Protein AF-A0AAV3EW32-F1 (afdb_monomer_lite)

Radius of gyration: 26.74 Å; chains: 1; bounding box: 58×25×80 Å

Structure (mmCIF, N/CA/C/O backbone):
data_AF-A0AAV3EW32-F1
#
_entry.id   AF-A0AAV3EW32-F1
#
loop_
_atom_site.group_PDB
_atom_site.id
_atom_site.type_symbol
_atom_site.label_atom_id
_atom_site.label_alt_id
_atom_site.label_comp_id
_atom_site.label_asym_id
_atom_site.label_entity_id
_atom_site.label_seq_id
_atom_site.pdbx_PDB_ins_code
_atom_site.Cartn_x
_atom_site.Cartn_y
_atom_site.Cartn_z
_atom_site.occupancy
_atom_site.B_iso_or_equiv
_atom_site.auth_seq_id
_atom_site.auth_comp_id
_atom_site.auth_asym_id
_atom_site.auth_atom_id
_atom_site.pdbx_PDB_model_num
ATOM 1 N N . MET A 1 1 ? -24.127 8.388 32.831 1.00 49.28 1 MET A N 1
ATOM 2 C CA . MET A 1 1 ? -22.687 8.076 32.992 1.00 49.28 1 MET A CA 1
ATOM 3 C C . MET A 1 1 ? -21.907 8.677 31.825 1.00 49.28 1 MET A C 1
ATOM 5 O O . MET A 1 1 ? -22.521 9.116 30.864 1.00 49.28 1 MET A O 1
ATOM 9 N N . THR A 1 2 ? -20.581 8.787 31.920 1.00 52.53 2 THR A N 1
ATOM 10 C CA . THR A 1 2 ? -19.734 9.462 30.917 1.00 52.53 2 THR A CA 1
ATOM 11 C C . THR A 1 2 ? -19.322 8.497 29.805 1.00 52.53 2 THR A C 1
ATOM 13 O O . THR A 1 2 ? -18.798 7.426 30.109 1.00 52.53 2 THR A O 1
ATOM 16 N N . THR A 1 3 ? -19.504 8.885 28.540 1.00 56.06 3 THR A N 1
ATOM 17 C CA . THR A 1 3 ? -18.945 8.184 27.371 1.00 56.06 3 THR A CA 1
ATOM 18 C C . THR A 1 3 ? -17.429 8.059 27.508 1.00 56.06 3 THR A C 1
ATOM 20 O O . THR A 1 3 ? -16.761 9.030 27.874 1.00 56.06 3 THR A O 1
ATOM 23 N N . LYS A 1 4 ? -16.879 6.877 27.214 1.00 70.25 4 LYS A N 1
ATOM 24 C CA . LYS A 1 4 ? -15.432 6.620 27.266 1.00 70.25 4 LYS A CA 1
ATOM 25 C C . LYS A 1 4 ? -14.925 6.136 25.916 1.00 70.25 4 LYS A C 1
ATOM 27 O O . LYS A 1 4 ? -15.604 5.379 25.229 1.00 70.25 4 LYS A O 1
ATOM 32 N N . ILE A 1 5 ? -13.722 6.574 25.564 1.00 71.06 5 ILE A N 1
ATOM 33 C CA . ILE A 1 5 ? -12.958 6.039 24.438 1.00 71.06 5 ILE A CA 1
ATOM 34 C C . ILE A 1 5 ? -11.946 5.068 25.034 1.00 71.06 5 ILE A C 1
ATOM 36 O O . ILE A 1 5 ? -11.215 5.437 25.953 1.00 71.06 5 ILE A O 1
ATOM 40 N N . LEU A 1 6 ? -11.950 3.831 24.552 1.00 74.75 6 LEU A N 1
ATOM 41 C CA . LEU A 1 6 ? -11.100 2.749 25.035 1.00 74.75 6 LEU A CA 1
ATOM 42 C C . LEU A 1 6 ? -10.378 2.109 23.854 1.00 74.75 6 LEU A C 1
ATOM 44 O O . LEU A 1 6 ? -10.928 2.035 22.756 1.00 74.75 6 LEU A O 1
ATOM 48 N N . GLU A 1 7 ? -9.158 1.636 24.077 1.00 76.75 7 GLU A N 1
ATOM 49 C CA . GLU A 1 7 ? -8.480 0.788 23.099 1.00 76.75 7 GLU A CA 1
ATOM 50 C C . GLU A 1 7 ? -9.227 -0.539 22.957 1.00 76.75 7 GLU A C 1
ATOM 52 O O . GLU A 1 7 ? -9.723 -1.108 23.934 1.00 76.75 7 GLU A O 1
ATOM 57 N N . ALA A 1 8 ? -9.340 -1.012 21.719 1.00 75.12 8 ALA A N 1
ATOM 58 C CA . ALA A 1 8 ? -10.073 -2.223 21.406 1.00 75.12 8 ALA A CA 1
ATOM 59 C C . ALA A 1 8 ? -9.448 -2.964 20.224 1.00 75.12 8 ALA A C 1
ATOM 61 O O . ALA A 1 8 ? -8.803 -2.375 19.354 1.00 75.12 8 ALA A O 1
ATOM 62 N N . SER A 1 9 ? -9.679 -4.269 20.159 1.00 75.12 9 SER A N 1
ATOM 63 C CA . SER A 1 9 ? -9.259 -5.091 19.023 1.00 75.12 9 SER A CA 1
ATOM 64 C C . SER A 1 9 ? -10.380 -6.007 18.566 1.00 75.12 9 SER A C 1
ATOM 66 O O . SER A 1 9 ? -11.161 -6.468 19.387 1.00 75.12 9 SER A O 1
ATOM 68 N N . ILE A 1 10 ? -10.480 -6.271 17.270 1.00 74.00 10 ILE A N 1
ATOM 69 C CA . ILE A 1 10 ? -11.305 -7.353 16.743 1.00 74.00 10 ILE A CA 1
ATOM 70 C C . ILE A 1 10 ? -10.402 -8.570 16.559 1.00 74.00 10 ILE A C 1
ATOM 72 O O . ILE A 1 10 ? -9.337 -8.448 15.961 1.00 74.00 10 ILE A O 1
ATOM 76 N N . LYS A 1 11 ? -10.824 -9.725 17.079 1.00 71.75 11 LYS A N 1
ATOM 77 C CA . L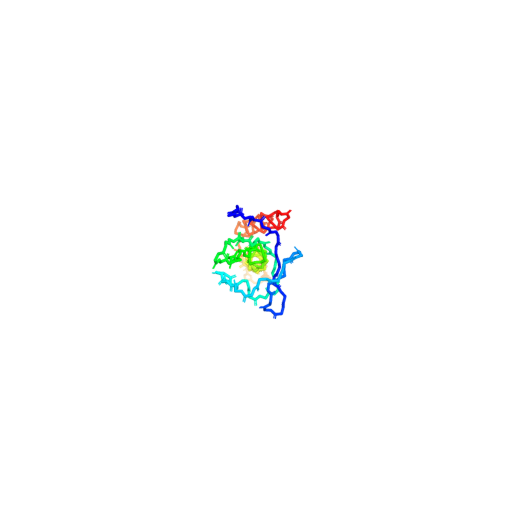YS A 1 11 ? -10.229 -11.037 16.793 1.00 71.75 11 LYS A CA 1
ATOM 78 C C . LYS A 1 11 ? -11.318 -12.069 16.561 1.00 71.75 11 LYS A C 1
ATOM 80 O O . LYS A 1 11 ? -12.274 -12.111 17.335 1.00 71.75 11 LYS A O 1
ATOM 85 N N . ASP A 1 12 ? -11.201 -12.875 15.509 1.00 70.75 12 ASP A N 1
ATOM 86 C CA . ASP A 1 12 ? -12.199 -13.904 15.160 1.00 70.75 12 ASP A CA 1
ATOM 87 C C . ASP A 1 12 ? -13.642 -13.343 15.081 1.00 70.75 12 ASP A C 1
ATOM 89 O O . ASP A 1 12 ? -14.615 -13.979 15.497 1.00 70.75 12 ASP A O 1
ATOM 93 N N . GLY A 1 13 ? -13.787 -12.097 14.612 1.00 66.38 13 GLY A N 1
ATOM 94 C CA . GLY A 1 13 ? -15.074 -11.396 14.520 1.00 66.38 13 GLY A CA 1
ATOM 95 C C . GLY A 1 13 ? -15.654 -10.900 15.853 1.00 66.38 13 GLY A C 1
ATOM 96 O O . GLY A 1 13 ? -16.796 -10.444 15.883 1.00 66.38 13 GLY A O 1
ATOM 97 N N . LYS A 1 14 ? -14.895 -10.964 16.955 1.00 71.50 14 LYS A N 1
ATOM 98 C CA . LYS A 1 14 ? -15.307 -10.482 18.282 1.00 71.50 14 LYS A CA 1
ATOM 99 C C . LYS A 1 14 ? -14.504 -9.260 18.701 1.00 71.50 14 LYS A C 1
ATOM 101 O O . LYS A 1 14 ? -13.282 -9.254 18.581 1.00 71.50 14 LYS A O 1
ATOM 106 N N . LEU A 1 15 ? -15.186 -8.251 19.242 1.00 73.00 15 LEU A N 1
ATOM 107 C CA . LEU A 1 15 ? -14.543 -7.086 19.844 1.00 73.00 15 LEU A CA 1
ATOM 108 C C . LEU A 1 15 ? -14.022 -7.436 21.246 1.00 73.00 15 LEU A C 1
ATOM 110 O O . LEU A 1 15 ? -14.774 -7.897 22.100 1.00 73.00 15 LEU A O 1
ATOM 114 N N . LEU A 1 16 ? -12.741 -7.183 21.478 1.00 74.38 16 LEU A N 1
ATOM 115 C CA . LEU A 1 16 ? -12.036 -7.348 22.738 1.00 74.38 16 LEU A CA 1
ATOM 116 C C . LEU A 1 16 ? -11.692 -5.964 23.290 1.00 74.38 16 LEU A C 1
ATOM 118 O O . LEU A 1 16 ? -10.953 -5.204 22.658 1.00 74.38 16 LEU A O 1
ATOM 122 N N . ILE A 1 17 ? -12.218 -5.662 24.474 1.00 73.94 17 ILE A N 1
ATOM 123 C CA . ILE A 1 17 ? -11.921 -4.459 25.254 1.00 73.94 17 ILE A CA 1
ATOM 124 C C . ILE A 1 17 ? -11.446 -4.927 26.628 1.00 73.94 17 ILE A C 1
ATOM 126 O O . ILE A 1 17 ? -12.030 -5.838 27.218 1.00 73.94 17 ILE A O 1
ATOM 130 N N . GLU A 1 18 ? -10.380 -4.332 27.153 1.00 72.88 18 GLU A N 1
ATOM 131 C CA . GLU A 1 18 ? -9.836 -4.742 28.446 1.00 72.88 18 GLU A CA 1
ATOM 132 C C . GLU A 1 18 ? -10.868 -4.529 29.573 1.00 72.88 18 GLU A C 1
ATOM 134 O O . GLU A 1 18 ? -11.335 -3.416 29.818 1.00 72.88 18 GLU A O 1
ATOM 139 N N . GLY A 1 19 ? -11.255 -5.618 30.247 1.00 65.62 19 GLY A N 1
ATOM 140 C CA . GLY A 1 19 ? -12.180 -5.589 31.387 1.00 65.62 19 GLY A CA 1
ATOM 141 C C . GLY A 1 19 ? -13.664 -5.391 31.050 1.00 65.62 19 GLY A C 1
ATOM 142 O O . GLY A 1 19 ? -14.460 -5.238 31.977 1.00 65.62 19 GLY A O 1
ATOM 143 N N . LEU A 1 20 ? -14.058 -5.408 29.769 1.00 66.19 20 LEU A N 1
ATOM 144 C CA . LEU A 1 20 ? -15.450 -5.233 29.335 1.00 66.19 20 LEU A CA 1
ATOM 145 C C . LEU A 1 20 ? -15.846 -6.275 28.281 1.00 66.19 20 LEU A C 1
ATOM 147 O O . LEU A 1 20 ? -15.142 -6.466 27.296 1.00 66.19 20 LEU A O 1
ATOM 151 N N . ASN A 1 21 ? -17.018 -6.891 28.465 1.00 64.75 21 ASN A N 1
ATOM 152 C CA . ASN A 1 21 ? -17.675 -7.737 27.465 1.00 64.75 21 ASN A CA 1
ATOM 153 C C . ASN A 1 21 ? -18.934 -7.014 26.968 1.00 64.75 21 ASN A C 1
ATOM 155 O O . ASN A 1 21 ? -19.977 -7.120 27.611 1.00 64.75 21 ASN A O 1
ATOM 159 N N . PR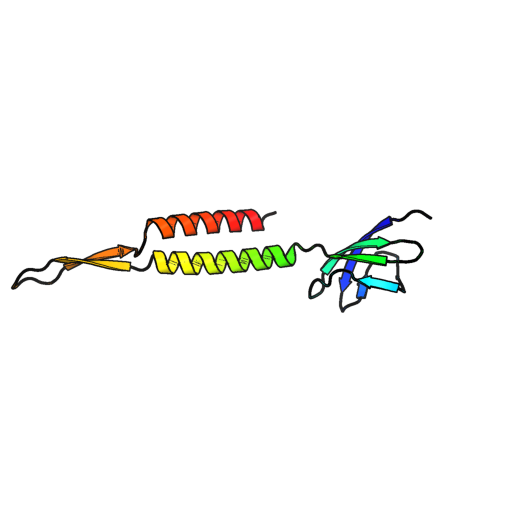O A 1 22 ? -18.846 -6.218 25.892 1.00 62.69 22 PRO A N 1
ATOM 160 C CA . PRO A 1 22 ? -20.024 -5.582 25.320 1.00 62.69 22 PRO A CA 1
ATOM 161 C C . PRO A 1 22 ? -20.937 -6.624 24.657 1.00 62.69 22 PRO A C 1
ATOM 163 O O . PRO A 1 22 ? -20.512 -7.312 23.731 1.00 62.69 22 PRO A O 1
ATOM 166 N N . ASP A 1 23 ? -22.191 -6.704 25.108 1.00 56.12 23 ASP A N 1
ATOM 167 C CA . ASP A 1 23 ? -23.206 -7.609 24.54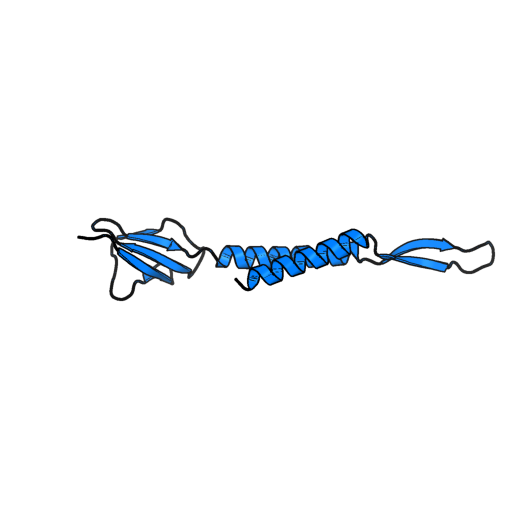4 1.00 56.12 23 ASP A CA 1
ATOM 168 C C . ASP A 1 23 ? -23.776 -7.100 23.199 1.00 56.12 23 ASP A C 1
ATOM 170 O O . ASP A 1 23 ? -24.181 -7.906 22.366 1.00 56.12 23 ASP A O 1
ATOM 174 N N . ASP A 1 24 ? -23.744 -5.779 22.955 1.00 58.75 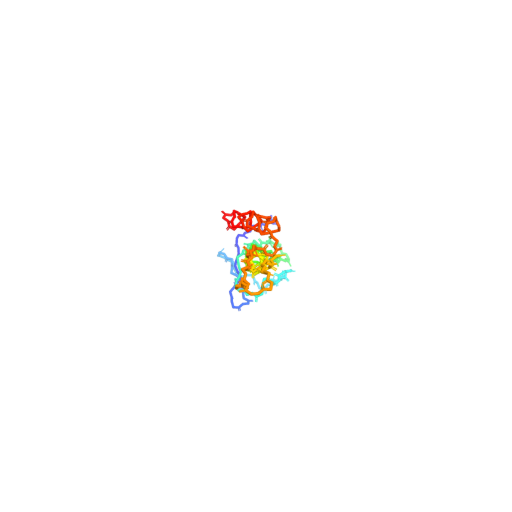24 ASP A N 1
ATOM 175 C CA . ASP A 1 24 ? -24.237 -5.119 21.732 1.00 58.75 24 ASP A CA 1
ATOM 176 C C . ASP A 1 24 ? -23.165 -4.183 21.133 1.00 58.75 24 ASP A C 1
ATOM 178 O O . ASP A 1 24 ? -22.990 -3.026 21.536 1.00 58.75 24 ASP A O 1
ATOM 182 N N . VAL A 1 25 ? -22.416 -4.689 20.146 1.00 58.12 25 VAL A N 1
ATOM 183 C CA . VAL A 1 25 ? -21.383 -3.931 19.421 1.00 58.12 25 VAL A CA 1
ATOM 184 C C . VAL A 1 25 ? -21.857 -3.618 18.010 1.00 58.12 25 VAL A C 1
ATOM 186 O O . VAL A 1 25 ? -22.042 -4.512 17.185 1.00 58.12 25 VAL A O 1
ATOM 189 N N . LYS A 1 26 ? -21.964 -2.328 17.689 1.00 58.06 26 LYS A N 1
ATOM 190 C CA . LYS A 1 26 ? -22.183 -1.863 16.322 1.00 58.06 26 LYS A CA 1
ATOM 191 C C . LYS A 1 26 ? -20.836 -1.558 15.668 1.00 58.06 26 LYS A C 1
ATOM 193 O O . LYS A 1 26 ? -20.220 -0.519 15.904 1.00 58.06 26 LYS A O 1
ATOM 198 N N . ILE A 1 27 ? -20.371 -2.482 14.834 1.00 57.78 27 ILE A N 1
ATOM 199 C CA . ILE A 1 27 ? -19.142 -2.321 14.049 1.00 57.78 27 ILE A CA 1
ATOM 200 C C . ILE A 1 27 ? -19.462 -1.409 12.855 1.00 57.78 27 ILE A C 1
ATOM 202 O O . ILE A 1 27 ? -20.254 -1.779 11.993 1.00 57.78 27 ILE A O 1
ATOM 206 N N . LEU A 1 28 ? -18.894 -0.197 12.822 1.00 53.62 28 LEU A N 1
ATOM 207 C CA . LEU A 1 28 ? -19.146 0.774 11.742 1.00 53.62 28 LEU A CA 1
ATOM 208 C C . LEU A 1 28 ? -18.178 0.639 10.564 1.00 53.62 28 LEU A C 1
ATOM 210 O O . LEU A 1 28 ? -18.473 1.124 9.475 1.00 53.62 28 LEU A O 1
ATOM 214 N N . CYS A 1 29 ? -17.037 -0.011 10.772 1.00 49.22 29 CYS A N 1
ATOM 215 C CA . CYS A 1 29 ? -16.060 -0.271 9.730 1.00 49.22 29 CYS A CA 1
ATOM 216 C C . CYS A 1 29 ? -15.406 -1.624 10.010 1.00 49.22 29 CYS A C 1
ATOM 218 O O . CYS A 1 29 ? -14.773 -1.810 11.050 1.00 49.22 29 CYS A O 1
ATOM 220 N N . THR A 1 30 ? -15.616 -2.584 9.113 1.00 50.00 30 THR A N 1
ATOM 221 C CA . THR A 1 30 ? -14.868 -3.838 9.092 1.00 50.00 30 THR A CA 1
ATOM 222 C C . THR A 1 30 ? -13.523 -3.545 8.442 1.00 50.00 30 THR A C 1
ATOM 224 O O . THR A 1 30 ? -13.446 -3.455 7.219 1.00 50.00 30 THR A O 1
ATOM 227 N N . GLY A 1 31 ? -12.464 -3.403 9.241 1.00 49.47 31 GLY A N 1
ATOM 228 C CA . GLY A 1 31 ? -11.172 -3.878 8.751 1.00 49.47 31 GLY A CA 1
ATOM 229 C C . GLY A 1 31 ? -11.364 -5.356 8.399 1.00 49.47 31 GLY A C 1
ATOM 230 O O . GLY A 1 31 ? -12.015 -6.072 9.159 1.00 49.47 31 GLY A O 1
ATOM 231 N N . GLU A 1 32 ? -10.929 -5.788 7.217 1.00 46.28 32 GLU A N 1
ATOM 232 C CA . GLU A 1 32 ? -11.277 -7.100 6.637 1.00 46.28 32 GLU A CA 1
ATOM 233 C C . GLU A 1 32 ? -10.875 -8.320 7.496 1.00 46.28 32 GLU A C 1
ATOM 235 O O . GLU A 1 32 ? -11.324 -9.433 7.225 1.00 46.28 32 GLU A O 1
ATOM 240 N N . ALA A 1 33 ? -10.073 -8.141 8.547 1.00 60.66 33 ALA A N 1
ATOM 241 C CA . ALA A 1 33 ? -9.638 -9.179 9.475 1.00 60.66 33 ALA A CA 1
ATOM 242 C C . ALA A 1 33 ? -9.147 -8.552 10.792 1.00 60.66 33 ALA A C 1
ATOM 244 O O . ALA A 1 33 ? -9.162 -7.328 10.927 1.00 60.66 33 ALA A O 1
ATOM 245 N N . ASP A 1 34 ? -8.725 -9.395 11.746 1.00 66.06 34 ASP A N 1
ATOM 246 C CA . ASP A 1 34 ? -8.157 -9.036 13.053 1.00 66.06 34 ASP A CA 1
ATOM 247 C C . ASP A 1 34 ? -7.488 -7.644 13.079 1.00 66.06 34 ASP A C 1
ATOM 249 O O . ASP A 1 34 ? -6.411 -7.445 12.515 1.00 66.06 34 ASP A O 1
ATOM 253 N N . SER A 1 35 ? -8.126 -6.670 13.735 1.00 69.94 35 SER A N 1
ATOM 254 C CA . SER A 1 35 ? -7.732 -5.256 13.680 1.00 69.94 35 SER A CA 1
ATOM 255 C C . SER A 1 35 ? -7.628 -4.637 15.069 1.00 69.94 35 SER A C 1
ATOM 257 O O . SER A 1 35 ? -8.366 -4.995 15.984 1.00 69.94 35 SER A O 1
ATOM 259 N N . THR A 1 36 ? -6.739 -3.663 15.247 1.00 73.38 36 THR A N 1
ATOM 260 C CA . THR A 1 36 ? -6.678 -2.823 16.455 1.00 73.38 36 THR A CA 1
ATOM 261 C C . THR A 1 36 ? -7.317 -1.467 16.179 1.00 73.38 36 THR A C 1
ATOM 263 O O . THR A 1 36 ? -7.441 -1.053 15.030 1.00 73.38 36 THR A O 1
ATOM 266 N N . GLY A 1 37 ? -7.806 -0.790 17.213 1.00 75.31 37 GLY A N 1
ATOM 267 C CA . GLY A 1 37 ? -8.514 0.474 17.061 1.00 75.31 37 GLY A CA 1
ATOM 268 C C . GLY A 1 37 ? -9.048 1.008 18.378 1.00 75.31 37 GLY A C 1
ATOM 269 O O . GLY A 1 37 ? -8.559 0.665 19.454 1.00 75.31 37 GLY A O 1
ATOM 270 N N . PHE A 1 38 ? -10.081 1.836 18.285 1.00 71.81 38 PHE A N 1
ATOM 271 C CA . PHE A 1 38 ? -10.728 2.436 19.442 1.00 71.81 38 PHE A CA 1
ATOM 272 C C . PHE A 1 38 ? -12.212 2.089 19.458 1.00 71.81 38 PHE A C 1
ATOM 274 O O . PHE A 1 38 ? -12.896 2.145 18.436 1.00 71.81 38 PHE A O 1
ATOM 281 N N . ALA A 1 39 ? -12.720 1.753 20.637 1.00 69.75 39 ALA A N 1
ATOM 282 C CA . ALA A 1 39 ? -14.139 1.618 20.897 1.00 69.75 39 ALA A CA 1
ATOM 283 C C . ALA A 1 39 ? -14.644 2.844 21.662 1.00 69.75 39 ALA A C 1
ATOM 285 O O . ALA A 1 39 ? -14.082 3.248 22.681 1.00 69.75 39 ALA A O 1
ATOM 286 N N . ILE A 1 40 ? -15.735 3.423 21.176 1.00 71.25 40 ILE A N 1
ATOM 287 C CA . ILE A 1 40 ? -16.513 4.427 21.893 1.00 71.25 40 ILE A CA 1
ATOM 288 C C . ILE A 1 40 ? -17.618 3.678 22.632 1.00 71.25 40 ILE A C 1
ATOM 290 O O . ILE A 1 40 ? -18.515 3.117 22.000 1.00 71.25 40 ILE A O 1
ATOM 294 N N . PHE A 1 41 ? -17.531 3.661 23.959 1.00 66.75 41 PHE A N 1
ATOM 295 C CA . PHE A 1 41 ? -18.469 2.972 24.839 1.00 66.75 41 PHE A CA 1
ATOM 296 C C . PHE A 1 41 ? -19.447 3.985 25.451 1.00 66.75 41 PHE A C 1
ATOM 298 O O . PHE A 1 41 ? -19.039 4.879 26.206 1.00 66.75 41 PHE A O 1
ATOM 305 N N . GLY A 1 42 ? -20.726 3.873 25.084 1.00 60.66 42 GLY A N 1
ATOM 306 C CA . GLY A 1 42 ? -21.851 4.649 25.615 1.00 60.66 42 GLY A CA 1
ATOM 307 C C . GLY A 1 42 ? -22.835 3.776 26.406 1.00 60.66 42 GLY A C 1
ATOM 308 O O . GLY A 1 42 ? -22.671 2.563 26.465 1.00 60.66 42 GLY A O 1
ATOM 309 N N . GLU A 1 43 ? -23.856 4.389 27.019 1.00 61.97 43 GLU A N 1
ATOM 310 C CA . GLU A 1 43 ? -24.878 3.660 27.805 1.00 61.97 43 GLU A CA 1
ATOM 311 C C . GLU A 1 43 ? -25.699 2.678 26.953 1.00 61.97 43 GLU A C 1
ATOM 313 O O . GLU A 1 43 ? -25.988 1.582 27.420 1.00 61.97 43 GLU A O 1
ATOM 318 N N . ASP A 1 44 ? -25.993 3.037 25.698 1.00 58.34 44 ASP A N 1
ATOM 319 C CA . ASP A 1 44 ? -26.888 2.266 24.819 1.00 58.34 44 ASP A CA 1
ATOM 320 C C . ASP A 1 44 ? -26.202 1.736 23.547 1.00 58.34 44 ASP A C 1
ATOM 322 O O . ASP A 1 44 ? -26.845 1.124 22.695 1.00 58.34 44 ASP A O 1
ATOM 326 N N . PHE A 1 45 ? -24.911 2.023 23.352 1.00 60.16 45 PHE A N 1
ATOM 327 C CA . PHE A 1 45 ? -24.195 1.603 22.148 1.00 60.16 45 PHE A CA 1
ATOM 328 C C . PHE A 1 45 ? -22.688 1.482 22.368 1.00 60.16 45 PHE A C 1
ATOM 330 O O . PHE A 1 45 ? -22.068 2.291 23.060 1.00 60.16 45 PHE A O 1
ATOM 337 N N . THR A 1 46 ? -22.087 0.511 21.681 1.00 64.56 46 THR A N 1
ATOM 338 C CA . THR A 1 46 ? -20.637 0.427 21.493 1.00 64.56 46 THR A CA 1
ATOM 339 C C . THR A 1 46 ? -20.318 0.578 20.012 1.00 64.56 46 THR A C 1
ATOM 341 O O . THR A 1 46 ? -20.786 -0.214 19.195 1.00 64.56 46 THR A O 1
ATOM 344 N N . THR A 1 47 ? -19.513 1.582 19.669 1.00 66.69 47 THR A N 1
ATOM 345 C CA . THR A 1 47 ? -19.047 1.829 18.298 1.00 66.69 47 THR A CA 1
ATOM 346 C C . THR A 1 47 ? -17.562 1.520 18.199 1.00 66.69 47 THR A C 1
ATOM 348 O O . THR A 1 47 ? -16.771 2.127 18.915 1.00 66.69 47 THR A O 1
ATOM 351 N N . TYR A 1 48 ? -17.172 0.631 17.287 1.00 67.69 48 TYR A N 1
ATOM 352 C CA . TYR A 1 48 ? -15.763 0.348 16.999 1.00 67.69 48 TYR A CA 1
ATOM 353 C C . TYR A 1 48 ? -15.263 1.124 15.775 1.00 67.69 48 TYR A C 1
ATOM 355 O O . TYR A 1 48 ? -15.927 1.148 14.735 1.00 67.69 48 TYR A O 1
ATOM 363 N N . ILE A 1 49 ? -14.082 1.726 15.909 1.00 65.31 49 ILE A N 1
ATOM 364 C CA . ILE A 1 49 ? -13.346 2.432 14.861 1.00 65.31 49 ILE A CA 1
ATOM 365 C C . ILE A 1 49 ? -12.009 1.712 14.682 1.00 65.31 49 ILE A C 1
ATOM 367 O O . ILE A 1 49 ? -11.152 1.761 15.567 1.00 65.31 49 ILE A O 1
ATOM 371 N N . ALA A 1 50 ? -11.841 1.036 13.545 1.00 66.31 50 ALA A N 1
ATOM 372 C CA . ALA A 1 50 ? -10.592 0.374 13.194 1.00 66.31 50 ALA A CA 1
ATOM 373 C C . ALA A 1 50 ? -9.479 1.406 12.959 1.00 66.31 50 ALA A C 1
ATOM 375 O O . ALA A 1 50 ? -9.710 2.462 12.367 1.00 66.31 50 ALA A O 1
ATOM 376 N N . ASN A 1 51 ? -8.265 1.087 13.399 1.00 65.31 51 ASN A N 1
ATOM 377 C CA . ASN A 1 51 ? -7.074 1.828 13.022 1.00 65.31 51 ASN A CA 1
ATOM 378 C C . ASN A 1 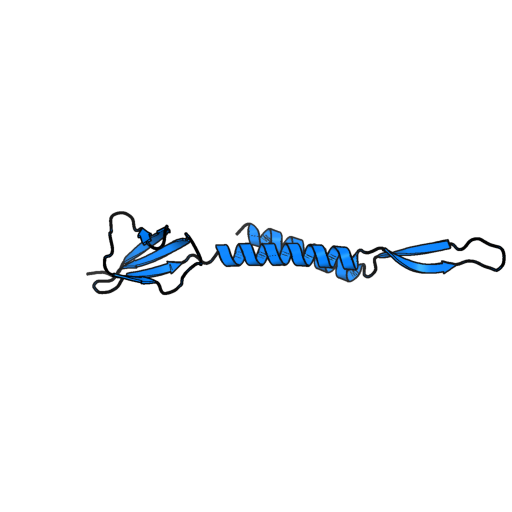51 ? -6.708 1.402 11.591 1.00 65.31 51 ASN A C 1
ATOM 380 O O . ASN A 1 51 ? -6.120 0.346 11.388 1.00 65.31 51 ASN A O 1
ATOM 384 N N . THR A 1 52 ? -7.118 2.174 10.586 1.00 58.94 52 THR A N 1
ATOM 385 C CA . THR A 1 52 ? -7.032 1.832 9.150 1.00 58.94 52 THR A CA 1
ATOM 386 C C . THR A 1 52 ? -5.624 1.954 8.537 1.00 58.94 52 THR A C 1
ATOM 388 O O . THR A 1 52 ? -5.469 1.944 7.318 1.00 58.94 52 THR A O 1
ATOM 391 N N . GLN A 1 53 ? -4.564 2.017 9.352 1.00 55.19 53 GLN A N 1
ATOM 392 C CA . GLN A 1 53 ? -3.171 1.949 8.880 1.00 55.19 53 GLN A CA 1
ATOM 393 C C . GLN A 1 53 ? -2.798 0.682 8.065 1.00 55.19 53 GLN A C 1
ATOM 395 O O . GLN A 1 53 ? -1.945 0.810 7.184 1.00 55.19 53 GLN A O 1
ATOM 400 N N . PRO A 1 54 ? -3.388 -0.517 8.277 1.00 56.06 54 PRO A N 1
ATOM 401 C CA . PRO A 1 54 ? -3.059 -1.709 7.487 1.00 56.06 54 PRO A CA 1
ATOM 402 C C . PRO A 1 54 ? -3.352 -1.540 5.992 1.00 56.06 54 PRO A C 1
ATOM 404 O O . PRO A 1 54 ? -2.492 -1.849 5.170 1.00 56.06 54 PRO A O 1
ATOM 407 N N . ASP A 1 55 ? -4.502 -0.956 5.646 1.00 60.94 55 ASP A N 1
ATOM 408 C CA . ASP A 1 55 ? -4.907 -0.722 4.254 1.00 60.94 55 ASP A CA 1
ATOM 409 C C . ASP A 1 55 ? -3.981 0.283 3.566 1.00 60.94 55 ASP A C 1
ATOM 411 O O . ASP A 1 55 ? -3.670 0.157 2.379 1.00 60.94 55 ASP A O 1
ATOM 415 N N . LEU A 1 56 ? -3.504 1.282 4.315 1.00 62.12 56 LEU A N 1
ATOM 416 C CA . LEU A 1 56 ? -2.558 2.270 3.811 1.00 62.12 56 LEU A CA 1
ATOM 417 C C . LEU A 1 56 ? -1.182 1.643 3.568 1.00 62.12 56 LEU A C 1
ATOM 419 O O . LEU A 1 56 ? -0.607 1.870 2.509 1.00 62.12 56 LEU A O 1
ATOM 423 N N . ASN A 1 57 ? -0.684 0.811 4.485 1.00 70.50 57 ASN A N 1
ATOM 424 C CA . ASN A 1 57 ? 0.583 0.100 4.305 1.00 70.50 57 ASN A CA 1
ATOM 425 C C . ASN A 1 57 ? 0.527 -0.906 3.151 1.00 70.50 57 ASN A C 1
ATOM 427 O O . ASN A 1 57 ? 1.454 -0.949 2.343 1.00 70.50 57 ASN A O 1
ATOM 431 N N . GLU A 1 58 ? -0.565 -1.660 3.012 1.00 75.75 58 GLU A N 1
ATOM 432 C CA . GLU A 1 58 ? -0.761 -2.563 1.873 1.00 75.75 58 GLU A CA 1
ATOM 433 C C . GLU A 1 58 ? -0.865 -1.781 0.553 1.00 75.75 58 GLU A C 1
ATOM 435 O O . GLU A 1 58 ? -0.292 -2.169 -0.469 1.00 75.75 58 GLU A O 1
ATOM 440 N N . THR A 1 59 ? -1.557 -0.640 0.564 1.00 65.75 59 THR A N 1
ATOM 441 C CA . THR A 1 59 ? -1.647 0.248 -0.602 1.00 65.75 59 THR A CA 1
ATOM 442 C C . THR A 1 59 ? -0.278 0.824 -0.967 1.00 65.75 59 THR A C 1
ATOM 444 O O . THR A 1 59 ? 0.094 0.800 -2.140 1.00 65.75 59 THR A O 1
ATOM 447 N N . ILE A 1 60 ? 0.506 1.278 0.015 1.00 73.38 60 ILE A N 1
ATOM 448 C CA . ILE A 1 60 ? 1.880 1.760 -0.177 1.00 73.38 60 ILE A CA 1
ATOM 449 C C . ILE A 1 60 ? 2.766 0.641 -0.740 1.00 73.38 60 ILE A C 1
ATOM 451 O O . ILE A 1 60 ? 3.488 0.871 -1.707 1.00 73.38 60 ILE A O 1
ATOM 455 N N . GLU A 1 61 ? 2.673 -0.590 -0.229 1.00 80.12 61 GLU A N 1
ATOM 456 C CA . GLU A 1 61 ? 3.419 -1.733 -0.772 1.00 80.12 61 GLU A CA 1
ATOM 457 C C . GLU A 1 61 ? 3.052 -2.032 -2.229 1.00 80.12 61 GLU A C 1
ATOM 459 O O . GLU A 1 61 ? 3.940 -2.208 -3.070 1.00 80.12 61 GLU A O 1
ATOM 464 N N . LYS A 1 62 ? 1.757 -2.032 -2.567 1.00 73.56 62 LYS A N 1
ATOM 465 C CA . LYS A 1 62 ? 1.298 -2.201 -3.955 1.00 73.56 62 LYS A CA 1
ATOM 466 C C . LYS A 1 62 ? 1.830 -1.089 -4.861 1.00 73.56 62 LYS A C 1
ATOM 468 O O . LYS A 1 62 ? 2.231 -1.375 -5.991 1.00 73.56 62 LYS A O 1
ATOM 473 N N . LEU A 1 63 ? 1.876 0.154 -4.377 1.00 69.50 63 LEU A N 1
ATOM 474 C CA . LEU A 1 63 ? 2.426 1.294 -5.113 1.00 69.50 63 LEU A CA 1
ATOM 475 C C . LEU A 1 63 ? 3.945 1.188 -5.301 1.00 69.50 63 LEU A C 1
ATOM 477 O O . LEU A 1 63 ? 4.429 1.478 -6.395 1.00 69.50 63 LEU A O 1
ATOM 481 N N . ILE A 1 64 ? 4.692 0.706 -4.303 1.00 79.12 64 ILE A N 1
ATOM 482 C CA . ILE A 1 64 ? 6.136 0.436 -4.425 1.00 79.12 64 ILE A CA 1
ATOM 483 C C . ILE A 1 64 ? 6.381 -0.622 -5.505 1.00 79.12 64 ILE A C 1
ATOM 485 O O . ILE A 1 64 ? 7.159 -0.391 -6.431 1.00 79.12 64 ILE A O 1
ATOM 489 N N . VAL A 1 65 ? 5.661 -1.749 -5.452 1.00 81.38 65 VAL A N 1
ATOM 490 C CA . VAL A 1 65 ? 5.776 -2.827 -6.452 1.00 81.38 65 VAL A CA 1
ATOM 491 C C . VAL A 1 65 ? 5.429 -2.330 -7.855 1.00 81.38 65 VAL A C 1
ATOM 493 O O . VAL A 1 65 ? 6.075 -2.708 -8.836 1.00 81.38 65 VAL A O 1
ATOM 496 N N . LEU A 1 66 ? 4.397 -1.496 -7.979 1.00 69.94 66 LEU A N 1
ATOM 497 C CA . LEU A 1 66 ? 4.004 -0.921 -9.258 1.00 69.94 66 LEU A CA 1
ATOM 498 C C . LEU A 1 66 ? 5.080 0.039 -9.793 1.00 69.94 66 LEU A C 1
ATOM 500 O O . LEU A 1 66 ? 5.424 -0.031 -10.972 1.00 69.94 66 LEU A O 1
ATOM 504 N N . THR A 1 67 ? 5.650 0.874 -8.925 1.00 70.69 67 THR A N 1
ATOM 505 C CA . THR A 1 67 ? 6.723 1.818 -9.268 1.00 70.69 67 THR A CA 1
ATOM 506 C C . THR A 1 67 ? 7.995 1.087 -9.706 1.00 70.69 67 THR A C 1
ATOM 508 O O . THR A 1 67 ? 8.595 1.461 -10.712 1.00 70.69 67 THR A O 1
ATOM 511 N N . ASP A 1 68 ? 8.348 -0.024 -9.051 1.00 79.38 68 ASP A N 1
ATOM 512 C CA . ASP A 1 68 ? 9.464 -0.887 -9.465 1.00 79.38 68 ASP A CA 1
ATOM 513 C C . ASP A 1 68 ? 9.267 -1.459 -10.872 1.00 79.38 68 ASP A C 1
ATOM 515 O O . ASP A 1 68 ? 10.186 -1.449 -11.696 1.00 79.38 68 ASP A O 1
ATOM 519 N N . LYS A 1 69 ? 8.051 -1.921 -11.187 1.00 76.00 69 LYS A N 1
ATOM 520 C CA . LYS A 1 69 ? 7.721 -2.405 -12.536 1.00 76.00 69 LYS A CA 1
ATOM 521 C C . LYS A 1 69 ? 7.833 -1.290 -13.575 1.00 76.00 69 LYS A C 1
ATOM 523 O O . LYS A 1 69 ? 8.356 -1.534 -14.660 1.00 76.00 69 LYS A O 1
ATOM 528 N N . MET A 1 70 ? 7.373 -0.079 -13.256 1.00 70.88 70 MET A N 1
ATOM 529 C CA . MET A 1 70 ? 7.473 1.071 -14.160 1.00 70.88 70 MET A CA 1
ATOM 530 C C . MET A 1 70 ? 8.929 1.507 -14.383 1.00 70.88 70 MET A C 1
ATOM 532 O O . MET A 1 70 ? 9.329 1.704 -15.530 1.00 70.88 70 MET A O 1
ATOM 536 N N . SER A 1 71 ? 9.747 1.567 -13.325 1.00 76.62 71 SER A N 1
ATOM 537 C CA . SER A 1 71 ? 11.187 1.860 -13.425 1.00 76.62 71 SER A CA 1
ATOM 538 C C . SER A 1 71 ? 11.923 0.800 -14.255 1.00 76.62 71 SER A C 1
ATOM 540 O O . SER A 1 71 ? 12.763 1.135 -15.094 1.00 76.62 71 SER A O 1
ATOM 542 N N . ALA A 1 72 ? 11.558 -0.480 -14.118 1.00 81.81 72 ALA A N 1
ATOM 543 C CA . ALA A 1 72 ? 12.119 -1.558 -14.933 1.00 81.81 72 ALA A CA 1
ATOM 544 C C . ALA A 1 72 ? 11.791 -1.409 -16.430 1.00 81.81 72 ALA A C 1
ATOM 546 O O . ALA A 1 72 ? 12.668 -1.622 -17.268 1.00 81.81 72 ALA A O 1
ATOM 547 N N . VAL A 1 73 ? 10.561 -1.008 -16.772 1.00 80.75 73 VAL A N 1
ATOM 548 C CA . VAL A 1 73 ? 10.155 -0.739 -18.163 1.00 80.75 73 VAL A CA 1
ATOM 549 C C . VAL A 1 73 ? 10.882 0.487 -18.717 1.00 80.75 73 VAL A C 1
ATOM 551 O O . VAL A 1 73 ? 11.473 0.413 -19.791 1.00 80.75 73 VAL A O 1
ATOM 554 N N . ALA A 1 74 ? 10.907 1.596 -17.975 1.00 76.75 74 ALA A N 1
ATOM 555 C CA . ALA A 1 74 ? 11.613 2.814 -18.382 1.00 76.75 74 ALA A CA 1
ATOM 556 C C . ALA A 1 74 ? 13.131 2.582 -18.528 1.00 76.75 74 ALA A C 1
ATOM 558 O O . ALA A 1 74 ? 13.785 3.132 -19.415 1.00 76.75 74 ALA A O 1
ATOM 559 N N . GLY A 1 75 ? 13.689 1.708 -17.688 1.00 82.31 75 GLY A N 1
ATOM 560 C CA . GLY A 1 75 ? 15.081 1.279 -17.716 1.00 82.31 75 GLY A CA 1
ATOM 561 C C . GLY A 1 75 ? 15.421 0.212 -18.753 1.00 82.31 75 GLY A C 1
ATOM 562 O O . GLY A 1 75 ? 16.594 -0.159 -18.838 1.00 82.31 75 GLY A O 1
ATOM 563 N N . GLN A 1 76 ? 14.451 -0.292 -19.520 1.00 88.69 76 GLN A N 1
ATOM 564 C CA . GLN A 1 76 ? 14.706 -1.298 -20.543 1.00 88.69 76 GLN A CA 1
ATOM 565 C C . GLN A 1 76 ? 15.652 -0.734 -21.606 1.00 88.69 76 GLN A C 1
ATOM 567 O O . GLN A 1 76 ? 15.421 0.341 -22.155 1.00 88.69 76 GLN A O 1
ATOM 572 N N . MET A 1 77 ? 16.725 -1.466 -21.901 1.00 89.81 77 MET A N 1
ATOM 573 C CA . MET A 1 77 ? 17.692 -1.048 -22.911 1.00 89.81 77 MET A CA 1
ATOM 574 C C . MET A 1 77 ? 17.096 -1.225 -24.308 1.00 89.81 77 MET A C 1
ATOM 576 O O . MET A 1 77 ? 16.709 -2.330 -24.692 1.00 89.81 77 MET A O 1
ATOM 580 N N . VAL A 1 78 ? 17.067 -0.143 -25.078 1.00 88.75 78 VAL A N 1
ATOM 581 C CA . VAL A 1 78 ? 16.644 -0.116 -26.479 1.00 88.75 78 VAL A CA 1
ATOM 582 C C . VAL A 1 78 ? 17.763 0.433 -27.351 1.00 88.75 78 VAL A C 1
ATOM 584 O O . VAL A 1 78 ? 18.565 1.262 -26.920 1.00 88.75 78 VAL A O 1
ATOM 587 N N . ILE A 1 79 ? 17.833 -0.032 -28.596 1.00 89.38 79 ILE A N 1
ATOM 588 C CA . ILE A 1 79 ? 18.790 0.496 -29.570 1.00 89.38 79 ILE A CA 1
ATOM 589 C C . ILE A 1 79 ? 18.215 1.789 -30.149 1.00 89.38 79 ILE A C 1
ATOM 591 O O . ILE A 1 79 ? 17.213 1.749 -30.859 1.00 89.38 79 ILE A O 1
ATOM 595 N N . LYS A 1 80 ? 18.840 2.934 -29.851 1.00 84.75 80 LYS A N 1
ATOM 596 C CA . LYS A 1 80 ? 18.394 4.246 -30.356 1.00 84.75 80 LYS A CA 1
ATOM 597 C C . LYS A 1 80 ? 18.977 4.605 -31.709 1.00 84.75 80 LYS A C 1
ATOM 599 O O . LYS A 1 80 ? 18.366 5.346 -32.473 1.00 84.75 80 LYS A O 1
ATOM 604 N N . SER A 1 81 ? 20.164 4.098 -32.008 1.00 85.69 81 SER A N 1
ATOM 605 C CA . SER A 1 81 ? 20.792 4.299 -33.303 1.00 85.69 81 SER A CA 1
A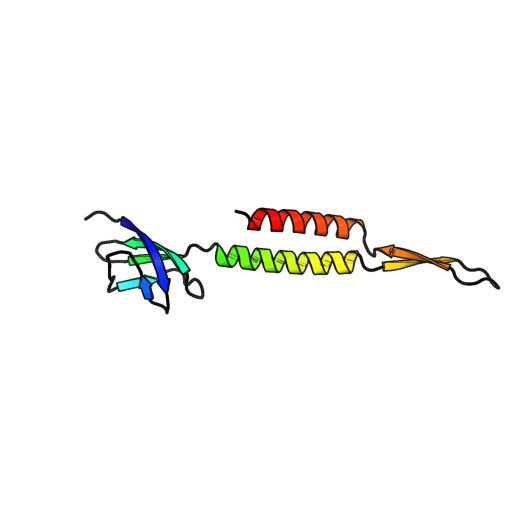TOM 606 C C . SER A 1 81 ? 21.605 3.078 -33.685 1.00 85.69 81 SER A C 1
ATOM 608 O O . SER A 1 81 ? 22.162 2.375 -32.841 1.00 85.69 81 SER A O 1
ATOM 610 N N . VAL A 1 82 ? 21.647 2.818 -34.984 1.00 86.12 82 VAL A N 1
ATOM 611 C CA . VAL A 1 82 ? 22.506 1.806 -35.585 1.00 86.12 82 VAL A CA 1
ATOM 612 C C . VAL A 1 82 ? 23.352 2.523 -36.616 1.00 86.12 82 VAL A C 1
ATOM 614 O O . VAL A 1 82 ? 22.831 3.252 -37.459 1.00 86.12 82 VAL A O 1
ATOM 617 N N . SER A 1 83 ? 24.660 2.326 -36.536 1.00 85.75 83 SER A N 1
ATOM 618 C CA . SER A 1 83 ? 25.607 2.800 -37.537 1.00 85.75 83 SER A CA 1
ATOM 619 C C . SER A 1 83 ? 26.275 1.605 -38.207 1.00 85.75 83 SER A C 1
ATOM 621 O O . SER A 1 83 ? 26.535 0.585 -37.573 1.00 85.75 83 SER A O 1
ATOM 623 N N . GLY A 1 84 ? 26.506 1.703 -39.511 1.00 76.62 84 GLY A N 1
ATOM 624 C CA . GLY A 1 84 ? 27.103 0.637 -40.310 1.00 76.62 84 GLY A CA 1
ATOM 625 C C . GLY A 1 84 ? 26.980 0.973 -41.791 1.00 76.62 84 GLY A C 1
ATOM 626 O O . GLY A 1 84 ? 25.880 1.200 -42.286 1.00 76.62 84 GLY A O 1
ATOM 627 N N . GLY A 1 85 ? 28.114 1.080 -42.482 1.00 77.06 85 GLY A N 1
ATOM 628 C CA . GLY A 1 85 ? 28.161 1.309 -43.928 1.00 77.06 85 GLY A CA 1
ATOM 629 C C . GLY A 1 85 ? 28.193 -0.002 -44.715 1.00 77.06 85 GLY A C 1
ATOM 630 O O . GLY A 1 85 ? 28.407 -1.073 -44.149 1.00 77.06 85 GLY A O 1
ATOM 631 N N . SER A 1 86 ? 28.030 0.081 -46.039 1.00 76.25 86 SER A N 1
ATOM 632 C CA . SER A 1 86 ? 28.162 -1.078 -46.933 1.00 76.25 86 SER A CA 1
ATOM 633 C C . SER A 1 86 ? 29.556 -1.706 -46.798 1.00 76.25 86 SER A C 1
ATOM 635 O O . SER A 1 86 ? 30.540 -1.119 -47.242 1.00 76.25 86 SER A O 1
ATOM 637 N N . GLY A 1 87 ? 29.627 -2.895 -46.193 1.00 76.50 87 GLY A N 1
ATOM 638 C CA . GLY A 1 87 ? 30.867 -3.654 -45.980 1.00 76.50 87 GLY A CA 1
ATOM 639 C C . GLY A 1 87 ? 31.411 -3.653 -44.544 1.00 76.50 87 GLY A C 1
ATOM 640 O O . GLY A 1 87 ? 32.354 -4.395 -44.281 1.00 76.50 87 GLY A O 1
ATOM 641 N N . SER A 1 88 ? 30.814 -2.896 -43.614 1.00 81.25 88 SER A N 1
ATOM 642 C CA . SER A 1 88 ? 31.217 -2.864 -42.196 1.00 81.25 88 SER A CA 1
ATOM 643 C C . SER A 1 88 ? 30.150 -3.470 -41.272 1.00 81.25 88 SER A C 1
ATOM 645 O O . SER A 1 88 ? 28.961 -3.386 -41.586 1.00 81.25 88 SER A O 1
ATOM 647 N N . PRO A 1 89 ? 30.534 -4.046 -40.113 1.00 79.94 89 PRO A N 1
ATOM 648 C CA . PRO A 1 89 ? 29.579 -4.554 -39.130 1.00 79.94 89 PRO A CA 1
ATOM 649 C C . PRO A 1 89 ? 28.669 -3.448 -38.586 1.00 79.94 89 PRO A C 1
ATOM 651 O O . PRO A 1 89 ? 29.114 -2.321 -38.364 1.00 79.94 89 PRO A O 1
ATOM 654 N N . ALA A 1 90 ? 27.405 -3.787 -38.332 1.00 83.62 90 ALA A N 1
ATOM 655 C CA . ALA A 1 90 ? 26.468 -2.888 -37.671 1.00 83.62 90 ALA A CA 1
ATOM 656 C C . ALA A 1 90 ? 26.831 -2.730 -36.184 1.00 83.62 90 ALA A C 1
ATOM 658 O O . ALA A 1 90 ? 27.006 -3.721 -35.474 1.00 83.62 90 ALA A O 1
ATOM 659 N N . VAL A 1 91 ? 26.903 -1.485 -35.712 1.00 86.94 91 VAL A N 1
ATOM 660 C CA . VAL A 1 91 ? 27.140 -1.121 -34.311 1.00 86.94 91 VAL A CA 1
ATOM 661 C C . VAL A 1 91 ? 25.933 -0.341 -33.802 1.00 86.94 91 VAL A C 1
ATOM 663 O O . VAL A 1 91 ? 25.606 0.727 -34.326 1.00 86.94 91 VAL A O 1
ATOM 666 N N . GLY A 1 92 ? 25.258 -0.894 -32.794 1.00 85.75 92 GLY A N 1
ATOM 667 C CA . GLY A 1 92 ? 24.117 -0.269 -32.128 1.00 85.75 92 GLY A CA 1
ATOM 668 C C . GLY A 1 92 ? 24.537 0.524 -30.893 1.00 85.75 92 GLY A C 1
ATOM 669 O O . GLY A 1 92 ? 25.367 0.058 -30.115 1.00 85.75 92 GLY A O 1
ATOM 670 N N . VAL A 1 93 ? 23.932 1.694 -30.690 1.00 87.81 93 VAL A N 1
ATOM 671 C CA . VAL A 1 93 ? 23.989 2.425 -29.418 1.00 87.81 93 VAL A CA 1
ATOM 672 C C . VAL A 1 93 ? 22.735 2.088 -28.622 1.00 87.81 93 VAL A C 1
ATOM 674 O O . VAL A 1 93 ? 21.616 2.364 -29.062 1.00 87.81 93 VAL A O 1
ATOM 677 N N . SER A 1 94 ? 22.926 1.466 -27.460 1.00 88.88 94 SER A N 1
ATOM 678 C CA . SER A 1 94 ? 21.847 1.113 -26.541 1.00 88.88 94 SER A CA 1
ATOM 679 C C . SER A 1 94 ? 21.725 2.135 -25.415 1.00 88.88 94 SER A C 1
ATOM 681 O O . SER A 1 94 ? 22.709 2.405 -24.727 1.00 88.88 94 SER A O 1
ATOM 683 N N . GLU A 1 95 ? 20.515 2.625 -25.173 1.00 87.75 95 GLU A N 1
ATOM 684 C CA . GLU A 1 95 ? 20.175 3.494 -24.042 1.00 87.75 95 GLU A CA 1
ATOM 685 C C . GLU A 1 95 ? 18.907 2.985 -23.353 1.00 87.75 95 GLU A C 1
ATOM 687 O O . GLU A 1 95 ? 18.166 2.188 -23.929 1.00 87.75 95 GLU A O 1
ATOM 692 N N . ALA A 1 96 ? 18.639 3.445 -22.130 1.00 86.06 96 ALA A N 1
ATOM 693 C CA . ALA A 1 96 ? 17.346 3.196 -21.504 1.00 86.06 96 ALA A CA 1
ATOM 694 C C . ALA A 1 96 ? 16.222 3.834 -22.338 1.00 86.06 96 ALA A C 1
ATOM 696 O O . ALA A 1 96 ? 16.403 4.914 -22.912 1.00 86.06 96 ALA A O 1
ATOM 697 N N . LEU A 1 97 ? 15.077 3.151 -22.388 1.00 86.62 97 LEU A N 1
ATOM 698 C CA . LEU A 1 97 ? 13.881 3.573 -23.111 1.00 86.62 97 LEU A CA 1
ATOM 699 C C . LEU A 1 97 ? 13.483 5.004 -22.743 1.00 86.62 97 LEU A C 1
ATOM 701 O O . LEU A 1 97 ? 13.256 5.822 -23.634 1.00 86.62 97 LEU A O 1
ATOM 705 N N . ASP A 1 98 ? 13.469 5.304 -21.445 1.00 85.25 98 ASP A N 1
ATOM 706 C CA . ASP A 1 98 ? 13.206 6.636 -20.921 1.00 85.25 98 ASP A CA 1
ATOM 707 C C . ASP A 1 98 ? 13.970 6.862 -19.605 1.00 85.25 98 ASP A C 1
ATOM 709 O O . ASP A 1 98 ? 13.606 6.371 -18.534 1.00 85.25 98 ASP A O 1
ATOM 713 N N . VAL A 1 99 ? 15.076 7.602 -19.698 1.00 85.50 99 VAL A N 1
ATOM 714 C CA . VAL A 1 99 ? 15.976 7.877 -18.569 1.00 85.50 99 VAL A CA 1
ATOM 715 C C . VAL A 1 99 ? 15.332 8.807 -17.539 1.00 85.50 99 VAL A C 1
ATOM 717 O O . VAL A 1 99 ? 15.636 8.685 -16.351 1.00 85.50 99 VAL A O 1
ATOM 720 N N . ASP A 1 100 ? 14.477 9.735 -17.967 1.00 84.69 100 ASP A N 1
ATOM 721 C CA . ASP A 1 100 ? 13.914 10.751 -17.076 1.00 84.69 100 ASP A CA 1
ATOM 722 C C . ASP A 1 100 ? 12.739 10.174 -16.290 1.00 84.69 100 ASP A C 1
ATOM 724 O O . ASP A 1 100 ? 12.731 10.275 -15.061 1.00 84.69 100 ASP A O 1
ATOM 728 N N . SER A 1 101 ? 11.852 9.430 -16.961 1.00 76.25 101 SER A N 1
ATOM 729 C CA . SER A 1 101 ? 10.780 8.679 -16.295 1.00 76.25 101 SER A CA 1
ATOM 730 C C . SER A 1 101 ? 11.339 7.675 -15.285 1.00 76.25 101 SER A C 1
ATOM 732 O O . SER A 1 101 ? 10.825 7.548 -14.176 1.00 76.25 101 SER A O 1
ATOM 734 N N . LYS A 1 102 ? 12.449 6.996 -15.612 1.00 77.81 102 LYS A N 1
ATOM 735 C CA . LYS A 1 102 ? 13.114 6.079 -14.674 1.00 77.81 102 LYS A CA 1
ATOM 736 C C . LYS A 1 102 ? 13.533 6.781 -13.376 1.00 77.81 102 LYS A C 1
ATOM 738 O O . LYS A 1 102 ? 13.250 6.280 -12.292 1.00 77.81 102 LYS A O 1
ATOM 743 N N . LYS A 1 103 ? 14.182 7.946 -13.476 1.00 81.00 103 LYS A N 1
ATOM 744 C CA . LYS A 1 103 ? 14.604 8.727 -12.298 1.00 81.00 103 LYS A CA 1
ATOM 745 C C . LYS A 1 103 ? 13.411 9.202 -11.471 1.00 81.00 103 LYS A C 1
ATOM 747 O O . LYS A 1 103 ? 13.502 9.243 -10.246 1.00 81.00 103 LYS A O 1
ATOM 752 N N . GLU A 1 104 ? 12.319 9.583 -12.130 1.00 77.38 104 GLU A N 1
ATOM 753 C CA . GLU A 1 104 ? 11.092 10.004 -11.456 1.00 77.38 104 GLU A CA 1
ATOM 754 C C . GLU A 1 104 ? 10.464 8.846 -10.670 1.00 77.38 104 GLU A C 1
ATOM 756 O O . GLU A 1 104 ? 10.161 9.010 -9.487 1.00 77.38 104 GLU A O 1
ATOM 761 N N . PHE A 1 105 ? 10.377 7.650 -11.263 1.00 78.94 105 PHE A N 1
ATOM 762 C CA . PHE A 1 105 ? 9.907 6.453 -10.562 1.00 78.94 105 PHE A CA 1
ATOM 763 C C . PHE A 1 105 ? 10.808 6.075 -9.379 1.00 78.94 105 PHE A C 1
ATOM 765 O O . PHE A 1 105 ? 10.300 5.791 -8.296 1.00 78.94 105 PHE A O 1
ATOM 772 N N . ASP A 1 106 ? 12.132 6.152 -9.526 1.00 82.94 106 ASP A N 1
ATOM 773 C CA . ASP A 1 106 ? 13.058 5.878 -8.420 1.00 82.94 106 ASP A CA 1
ATOM 774 C C . ASP A 1 106 ? 12.871 6.873 -7.250 1.00 82.94 106 ASP A C 1
ATOM 776 O O . ASP A 1 106 ? 12.970 6.493 -6.080 1.00 82.94 106 ASP A O 1
ATOM 780 N N . LYS A 1 107 ? 12.543 8.143 -7.540 1.00 81.56 107 LYS A N 1
ATOM 781 C CA . LYS A 1 107 ? 12.221 9.157 -6.520 1.00 81.56 107 LYS A CA 1
ATOM 782 C C . LYS A 1 107 ? 10.893 8.864 -5.819 1.00 81.56 107 LYS A C 1
ATOM 784 O O . LYS A 1 107 ? 10.849 8.888 -4.592 1.00 81.56 107 LYS A O 1
ATOM 789 N N . ILE A 1 108 ? 9.841 8.560 -6.583 1.00 74.50 108 ILE A N 1
ATOM 790 C CA . ILE A 1 108 ? 8.509 8.218 -6.052 1.00 74.50 108 ILE A CA 1
ATOM 791 C C . ILE A 1 108 ? 8.595 6.988 -5.147 1.00 74.50 108 ILE A C 1
ATOM 793 O O . ILE A 1 108 ? 8.011 6.975 -4.066 1.00 74.50 108 ILE A O 1
ATOM 797 N N . LYS A 1 109 ? 9.372 5.972 -5.540 1.00 81.44 109 LYS A N 1
ATOM 798 C CA . LYS A 1 109 ? 9.601 4.787 -4.710 1.00 81.44 109 LYS A CA 1
ATOM 799 C C . LYS A 1 109 ? 10.175 5.158 -3.346 1.00 81.44 109 LYS A C 1
ATOM 801 O O . LYS A 1 109 ? 9.661 4.696 -2.333 1.00 81.44 109 LYS A O 1
ATOM 806 N N . LYS A 1 110 ? 11.201 6.009 -3.318 1.00 83.50 110 LYS A N 1
ATOM 807 C CA . LYS A 1 110 ? 11.823 6.444 -2.066 1.00 83.50 110 LYS A CA 1
ATOM 808 C C . LYS A 1 110 ? 10.834 7.192 -1.163 1.00 83.50 110 LYS A C 1
ATOM 810 O O . LYS A 1 110 ? 10.787 6.931 0.030 1.00 83.50 110 LYS A O 1
ATOM 815 N N . GLU A 1 111 ? 10.009 8.070 -1.735 1.00 77.50 111 GLU A N 1
ATOM 816 C CA . GLU A 1 111 ? 8.962 8.782 -0.985 1.00 77.50 111 GLU A CA 1
ATOM 817 C C . GLU A 1 111 ? 7.922 7.812 -0.388 1.00 77.50 111 GLU A C 1
ATOM 819 O O . GLU A 1 111 ? 7.499 7.985 0.753 1.00 77.50 111 GLU A O 1
ATOM 824 N N . LEU A 1 112 ? 7.545 6.758 -1.119 1.00 73.25 112 LEU A N 1
ATOM 825 C CA . LEU A 1 112 ? 6.646 5.707 -0.626 1.00 73.25 112 LEU A CA 1
ATOM 826 C C . LEU A 1 112 ? 7.288 4.845 0.476 1.00 73.25 112 LEU A C 1
ATOM 828 O O . LEU A 1 112 ? 6.611 4.475 1.433 1.00 73.25 112 LEU A O 1
ATOM 832 N N . GLU A 1 113 ? 8.582 4.537 0.365 1.00 81.00 113 GLU A N 1
ATOM 833 C CA . GLU A 1 113 ? 9.344 3.834 1.407 1.00 81.00 113 GLU A CA 1
ATOM 834 C C . GLU A 1 113 ? 9.451 4.666 2.695 1.00 81.00 113 GLU A C 1
ATOM 836 O O . GLU A 1 113 ? 9.294 4.117 3.786 1.00 81.00 113 GLU A O 1
ATOM 841 N N . ASP A 1 114 ? 9.634 5.985 2.576 1.00 77.56 114 ASP A N 1
ATOM 842 C CA . ASP A 1 114 ? 9.677 6.909 3.715 1.00 77.56 114 ASP A CA 1
ATOM 843 C C . ASP A 1 114 ? 8.307 7.011 4.423 1.00 77.56 114 ASP A C 1
ATOM 845 O O . ASP A 1 114 ? 8.248 7.084 5.651 1.00 77.56 114 ASP A O 1
ATOM 849 N N . LEU A 1 115 ? 7.195 6.950 3.676 1.00 64.69 115 LEU A N 1
ATOM 850 C CA . LEU A 1 115 ? 5.832 6.944 4.234 1.00 64.69 115 LEU A CA 1
ATOM 851 C C . LEU A 1 115 ? 5.483 5.653 4.989 1.00 64.69 115 LEU A C 1
ATOM 853 O O . LEU A 1 115 ? 4.632 5.687 5.872 1.00 64.69 115 LEU A O 1
ATOM 857 N N . LYS A 1 116 ? 6.141 4.529 4.676 1.00 65.12 116 LYS A N 1
ATOM 858 C CA . LYS A 1 116 ? 5.939 3.234 5.353 1.00 65.12 116 LYS A CA 1
ATOM 859 C C . LYS A 1 116 ? 6.482 3.213 6.792 1.00 65.12 116 LYS A C 1
ATOM 861 O O . LYS A 1 116 ? 6.151 2.318 7.565 1.00 65.12 116 LYS A O 1
ATOM 866 N N . LEU A 1 117 ? 7.364 4.154 7.139 1.00 51.41 117 LEU A N 1
ATOM 867 C CA . LEU A 1 117 ? 8.032 4.239 8.444 1.00 51.41 117 LEU A CA 1
ATOM 868 C C . LEU A 1 117 ? 7.268 5.099 9.473 1.00 51.41 117 LEU A C 1
ATOM 870 O O . LEU A 1 117 ? 7.789 5.317 10.570 1.00 51.41 117 LEU A O 1
ATOM 874 N N . ILE A 1 118 ? 6.071 5.590 9.122 1.00 50.16 118 ILE A N 1
ATOM 875 C CA . ILE A 1 118 ? 5.183 6.431 9.947 1.00 50.16 118 ILE A CA 1
ATOM 876 C C . ILE A 1 118 ? 3.982 5.605 10.420 1.00 50.16 118 ILE A C 1
ATOM 878 O O . ILE A 1 118 ? 3.624 5.720 11.614 1.00 50.16 118 ILE A O 1
#

pLDDT: mean 71.92, std 10.81, range [46.28, 89.81]

Organism: NCBI:txid1088719

Sequence (118 aa):
MTTKILEASIKDGKLLIEGLNPDDVKILCTGEADSTGFAIFGEDFTTYIANTQPDLNETIEKLIVLTDKMSAVAGQMVIKSVSGGSGSPAVGVSEALDVDSKKEFDKIKKELEDLKLI

Secondary structure (DSSP, 8-state):
---EEEEEEEETTEEEETTB--SSEEESS--SSSEEEEEEE-SS-EEEEE--HHHHHHHHHHHHHHHHHHHHHHT-EEEEEEE--TTS--EEEEEES-HHHHHHHHHHHHHHHHHTT-

Foldseek 3Di:
DDKDKFKWKDAPNAIDTPPDDDPAADEPDDPVHIFIFIWTDDPVYIYTDGPCVVVVLVVLVVLLVVLVVQLVQQQDWDFPDWDDDVPGDIDTDIGGNHPVSNVVSVVVNVVSVVVNVD